Protein AF-A0A351T2G8-F1 (afdb_monomer_lite)

Foldseek 3Di:
DAEDAPDFDQPVVVVVLLCVLQVHDDDDDDDDLVRLLVVQVVQVPDPDRPHHNVNSVVSVDGSDDDPPDDYVVNVVNPHGDDPNVCCNVPSQCNHPVHPPPCVVVD

Radius of gyration: 17.68 Å; chains: 1; bounding box: 35×47×39 Å

Sequence (106 aa):
YELGGPRIYSFRELMALVLQETERRRLLLPVPVFAARIQAAFLQLLPKPLLTVDQVNQLQIDNVPADDLPGLADLGIANPTSAEVILPSYLHRYRRTGQFDSRKYA

Structure (mmCIF, N/CA/C/O backbone):
data_AF-A0A351T2G8-F1
#
_entry.id   AF-A0A351T2G8-F1
#
loop_
_atom_site.group_PDB
_atom_site.id
_atom_site.type_symbol
_atom_site.label_atom_id
_atom_site.label_alt_id
_atom_site.label_comp_id
_atom_site.label_asym_id
_atom_site.label_entity_id
_atom_site.label_seq_id
_atom_site.pdbx_PDB_ins_code
_atom_site.Cartn_x
_atom_site.Cartn_y
_atom_site.Cartn_z
_atom_site.occupancy
_atom_site.B_iso_or_equiv
_atom_site.auth_seq_id
_atom_site.auth_comp_id
_atom_site.auth_asym_id
_atom_site.auth_atom_id
_atom_site.pdbx_PDB_model_num
ATOM 1 N N . TYR A 1 1 ? -6.747 -2.261 19.942 1.00 87.38 1 TYR A N 1
ATOM 2 C CA . TYR A 1 1 ? -6.856 -1.125 19.018 1.00 87.38 1 TYR A CA 1
ATOM 3 C C . TYR A 1 1 ? -6.613 -1.631 17.617 1.00 87.38 1 TYR A C 1
ATOM 5 O O . TYR A 1 1 ? -5.683 -2.415 17.455 1.00 87.38 1 TYR A O 1
ATOM 13 N N . GLU A 1 2 ? -7.377 -1.164 16.637 1.00 92.19 2 GLU A N 1
ATOM 14 C CA . GLU A 1 2 ? -7.146 -1.439 15.219 1.00 92.19 2 GLU A CA 1
ATOM 15 C C . GLU A 1 2 ? -7.165 -0.143 14.413 1.00 92.19 2 GLU A C 1
ATOM 17 O O . GLU A 1 2 ? -8.092 0.661 14.482 1.00 92.19 2 GLU A O 1
ATOM 22 N N . LEU A 1 3 ? -6.077 0.107 13.687 1.00 93.38 3 LEU A N 1
ATOM 23 C CA . LEU A 1 3 ? -5.826 1.402 13.065 1.00 93.38 3 LEU A CA 1
ATOM 24 C C . LEU A 1 3 ? -6.149 1.323 11.574 1.00 93.38 3 LEU A C 1
ATOM 26 O O . LEU A 1 3 ? -5.329 0.879 10.772 1.00 93.38 3 LEU A O 1
ATOM 30 N N . GLY A 1 4 ? -7.355 1.758 11.216 1.00 92.75 4 GLY A N 1
ATOM 31 C CA . GLY A 1 4 ? -7.825 1.840 9.836 1.00 92.75 4 GLY A CA 1
ATOM 32 C C . GLY A 1 4 ? -7.862 3.269 9.304 1.00 92.75 4 GLY A C 1
ATOM 33 O O . GLY A 1 4 ? -8.056 4.224 10.050 1.00 92.75 4 GLY A O 1
ATOM 34 N N . GLY A 1 5 ? -7.692 3.417 7.991 1.00 93.00 5 GLY A N 1
ATOM 35 C CA . GLY A 1 5 ? -7.953 4.682 7.305 1.00 93.00 5 GLY A CA 1
ATOM 36 C C . GLY A 1 5 ? -9.454 4.986 7.189 1.00 93.00 5 GLY A C 1
ATOM 37 O O . GLY A 1 5 ? -10.291 4.169 7.567 1.00 93.00 5 GLY A O 1
ATOM 38 N N . PRO A 1 6 ? -9.823 6.132 6.593 1.00 93.62 6 PRO A N 1
ATOM 39 C CA . PRO A 1 6 ? -11.221 6.565 6.503 1.00 93.62 6 PRO A CA 1
ATOM 40 C C . PRO A 1 6 ? -12.054 5.766 5.481 1.00 93.62 6 PRO A C 1
ATOM 42 O O . PRO A 1 6 ? -13.249 6.006 5.337 1.00 93.62 6 PRO A O 1
ATOM 45 N N . ARG A 1 7 ? -11.431 4.857 4.720 1.00 94.50 7 ARG A N 1
ATOM 46 C CA . ARG A 1 7 ? -12.071 4.070 3.662 1.00 94.50 7 ARG A CA 1
ATOM 47 C C . ARG A 1 7 ? -11.437 2.685 3.559 1.00 94.50 7 ARG A C 1
ATOM 49 O O . ARG A 1 7 ? -10.215 2.560 3.619 1.00 94.50 7 ARG A O 1
ATOM 56 N N . ILE A 1 8 ? -12.279 1.676 3.349 1.00 95.69 8 ILE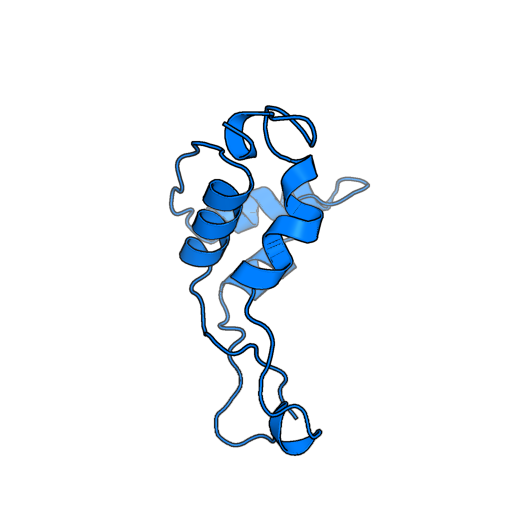 A N 1
ATOM 57 C CA . ILE A 1 8 ? -11.883 0.304 3.013 1.00 95.69 8 ILE A CA 1
ATOM 58 C C . ILE A 1 8 ? -11.728 0.192 1.493 1.00 95.69 8 ILE A C 1
ATOM 60 O O . ILE A 1 8 ? -12.540 0.733 0.739 1.00 95.69 8 ILE A O 1
ATOM 64 N N . TYR A 1 9 ? -10.690 -0.517 1.049 1.00 97.19 9 TYR A N 1
ATOM 65 C CA . TYR A 1 9 ? -10.404 -0.750 -0.364 1.00 97.19 9 TYR A CA 1
ATOM 66 C C . TYR A 1 9 ? -10.216 -2.235 -0.629 1.00 97.19 9 TYR A C 1
ATOM 68 O O . TYR A 1 9 ? -9.536 -2.931 0.123 1.00 97.19 9 TYR A O 1
ATOM 76 N N . SER A 1 10 ? -10.710 -2.694 -1.772 1.00 97.00 10 SER A N 1
ATOM 77 C CA . SER A 1 10 ? -10.226 -3.931 -2.369 1.00 97.00 10 SER A CA 1
ATOM 78 C C . SER A 1 10 ? -8.791 -3.755 -2.877 1.00 97.00 10 SER A C 1
ATOM 80 O O . SER A 1 10 ? -8.373 -2.671 -3.300 1.00 97.00 10 SER A O 1
ATOM 82 N N . PHE A 1 11 ? -8.033 -4.851 -2.946 1.00 95.44 11 PHE A N 1
ATOM 83 C CA . PHE A 1 11 ? -6.679 -4.814 -3.508 1.00 95.44 11 PHE A CA 1
ATOM 84 C C . PHE A 1 11 ? -6.655 -4.292 -4.958 1.00 95.44 11 PHE A C 1
ATOM 86 O O . PHE A 1 11 ? -5.740 -3.573 -5.363 1.00 95.44 11 PHE A O 1
ATOM 93 N N . ARG A 1 12 ? -7.701 -4.587 -5.743 1.00 96.12 12 ARG A N 1
ATOM 94 C CA . ARG A 1 12 ? -7.847 -4.077 -7.113 1.00 96.12 12 ARG A CA 1
ATOM 95 C C . ARG A 1 12 ? -7.998 -2.555 -7.151 1.00 96.12 12 ARG A C 1
ATOM 97 O O . ARG A 1 12 ? -7.417 -1.927 -8.035 1.00 96.12 12 ARG A O 1
ATOM 104 N N . GLU A 1 13 ? -8.758 -1.968 -6.229 1.00 97.25 13 GLU A N 1
ATOM 105 C CA . GLU A 1 13 ? -8.900 -0.510 -6.123 1.00 97.25 13 GLU A CA 1
ATOM 106 C C . GLU A 1 13 ? -7.581 0.150 -5.731 1.00 97.25 13 GLU A C 1
ATOM 108 O O . GLU A 1 13 ? -7.208 1.144 -6.348 1.00 97.25 13 GLU A O 1
ATOM 113 N N . LEU A 1 14 ? -6.823 -0.439 -4.801 1.00 97.00 14 LEU A N 1
ATOM 114 C CA . LEU A 1 14 ? -5.482 0.049 -4.460 1.00 97.00 14 LEU A CA 1
ATOM 115 C C . LEU A 1 14 ? -4.556 0.049 -5.685 1.00 97.00 14 LEU A C 1
ATOM 117 O O . LEU A 1 14 ? -3.857 1.028 -5.944 1.00 97.00 14 LEU A O 1
ATOM 121 N N . MET A 1 15 ? -4.584 -1.018 -6.489 1.00 97.38 15 MET A N 1
ATOM 122 C CA . MET A 1 15 ? -3.811 -1.080 -7.734 1.00 97.38 15 MET A CA 1
ATOM 123 C C . MET A 1 15 ? -4.275 -0.039 -8.759 1.00 97.38 15 MET A C 1
ATOM 125 O O . MET A 1 15 ? -3.442 0.578 -9.426 1.00 97.38 15 MET A O 1
ATOM 129 N N . ALA A 1 16 ? -5.583 0.198 -8.871 1.00 97.56 16 ALA A N 1
ATOM 130 C CA . ALA A 1 16 ? -6.128 1.237 -9.739 1.00 97.56 16 ALA A CA 1
ATOM 131 C C . ALA A 1 16 ? -5.705 2.647 -9.288 1.00 97.56 16 ALA A C 1
ATOM 133 O O . ALA A 1 16 ? -5.280 3.436 -10.130 1.00 97.56 16 ALA A O 1
ATOM 134 N N . LEU A 1 17 ? -5.729 2.931 -7.980 1.00 96.94 17 LEU A N 1
ATOM 135 C CA . LEU A 1 17 ? -5.255 4.193 -7.402 1.00 96.94 17 LEU A CA 1
ATOM 136 C C . LEU A 1 17 ? -3.775 4.434 -7.712 1.00 96.94 17 LEU A C 1
ATOM 138 O O . LEU A 1 17 ? -3.404 5.517 -8.156 1.00 96.94 17 LEU A O 1
ATOM 142 N N . VAL A 1 18 ? -2.925 3.414 -7.565 1.00 96.94 18 VAL A N 1
ATOM 143 C CA . VAL A 1 18 ? -1.501 3.519 -7.922 1.00 96.94 18 VAL A CA 1
ATOM 144 C C . VAL A 1 18 ? -1.326 3.819 -9.413 1.00 96.94 18 VAL A C 1
ATOM 146 O O . VAL A 1 18 ? -0.515 4.669 -9.783 1.00 96.94 18 VAL A O 1
ATOM 149 N N . LEU A 1 19 ? -2.072 3.151 -10.296 1.00 96.56 19 LEU A N 1
ATOM 150 C CA . LEU A 1 19 ? -2.003 3.411 -11.739 1.00 96.56 19 LEU A CA 1
ATOM 151 C C . LEU A 1 19 ? -2.484 4.819 -12.101 1.00 96.56 19 LEU A C 1
ATOM 153 O O . LEU A 1 19 ? -1.856 5.468 -12.938 1.00 96.56 19 LEU A O 1
ATOM 157 N N . GLN A 1 20 ? -3.5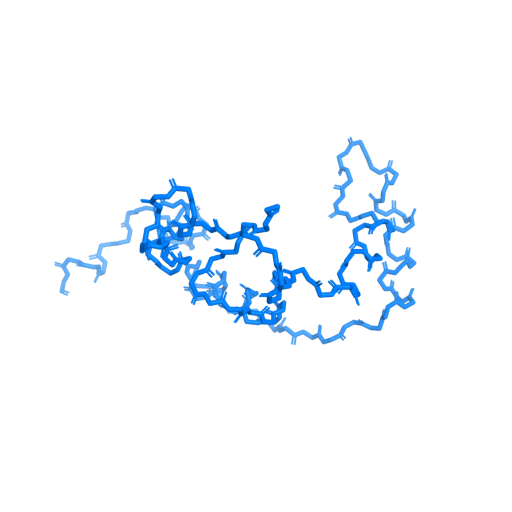45 5.295 -11.451 1.00 95.44 20 GLN A N 1
ATOM 158 C CA . GLN A 1 20 ? -4.063 6.649 -11.612 1.00 95.44 20 GLN A CA 1
ATOM 159 C C . GLN A 1 20 ? -3.026 7.690 -11.175 1.00 95.44 20 GLN A C 1
ATOM 161 O O . GLN A 1 20 ? -2.667 8.559 -11.965 1.00 95.44 20 GLN A O 1
ATOM 166 N N . GLU A 1 21 ? -2.476 7.561 -9.967 1.00 94.69 21 GLU A N 1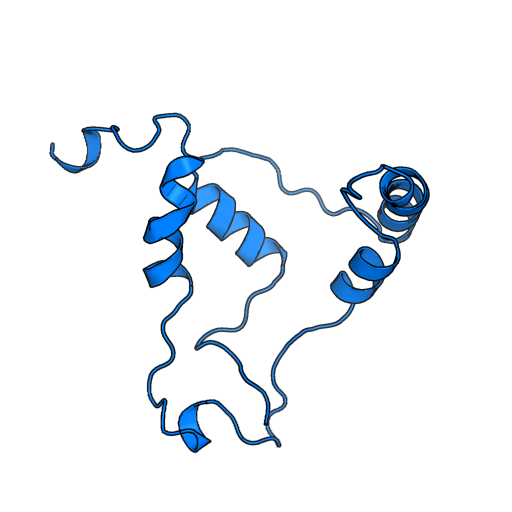
ATOM 167 C CA . GLU A 1 21 ? -1.517 8.526 -9.415 1.00 94.69 21 GLU A CA 1
ATOM 168 C C . GLU A 1 21 ? -0.167 8.540 -10.131 1.00 94.69 21 GLU A C 1
ATOM 170 O O . GLU A 1 21 ? 0.509 9.571 -10.197 1.00 94.69 21 GLU A O 1
ATOM 175 N N . THR A 1 22 ? 0.234 7.398 -10.691 1.00 94.50 22 THR A N 1
ATOM 176 C CA . THR A 1 22 ? 1.453 7.284 -11.503 1.00 94.50 22 THR A CA 1
ATOM 177 C C . THR A 1 22 ? 1.217 7.544 -12.991 1.00 94.50 22 THR A C 1
ATOM 179 O O . THR A 1 22 ? 2.171 7.494 -13.769 1.00 94.50 22 THR A O 1
ATOM 182 N N . GLU A 1 23 ? -0.023 7.829 -13.401 1.00 94.25 23 GLU A N 1
ATOM 183 C CA . GLU A 1 23 ? -0.431 8.064 -14.794 1.00 94.25 23 GLU A CA 1
ATOM 184 C C . GLU A 1 23 ? -0.022 6.921 -15.745 1.00 94.25 23 GLU A C 1
ATOM 186 O O . GLU A 1 23 ? 0.373 7.114 -16.900 1.00 94.25 23 GLU A O 1
ATOM 191 N N . ARG A 1 24 ? -0.088 5.680 -15.252 1.00 92.38 24 ARG A N 1
ATOM 192 C CA . ARG A 1 24 ? 0.304 4.480 -15.998 1.00 92.38 24 ARG A CA 1
ATOM 193 C C . ARG A 1 24 ? -0.916 3.705 -16.464 1.00 92.38 24 ARG A C 1
ATOM 195 O O . ARG A 1 24 ? -1.850 3.452 -15.717 1.00 92.38 24 ARG A O 1
ATOM 202 N N . ARG A 1 25 ? -0.860 3.234 -17.711 1.00 93.56 25 ARG A N 1
ATOM 203 C CA . ARG A 1 25 ? -1.879 2.356 -18.300 1.00 93.56 25 ARG A CA 1
ATOM 204 C C . ARG A 1 25 ? -1.369 0.916 -18.293 1.00 93.56 25 ARG A C 1
ATOM 206 O O . ARG A 1 25 ? -0.486 0.571 -19.078 1.00 93.56 25 ARG A O 1
ATOM 213 N N . ARG A 1 26 ? -1.879 0.091 -17.375 1.00 95.38 26 ARG A N 1
ATOM 214 C CA . ARG A 1 26 ? -1.570 -1.346 -17.254 1.00 95.38 26 ARG A CA 1
ATOM 215 C C . ARG A 1 26 ? -2.860 -2.133 -17.041 1.00 95.38 26 ARG A C 1
ATOM 217 O O . ARG A 1 26 ? -3.773 -1.646 -16.382 1.00 95.38 26 ARG A O 1
ATOM 224 N N . LEU A 1 27 ? -2.919 -3.341 -17.595 1.00 96.81 27 LEU A N 1
ATOM 225 C CA . LEU A 1 27 ? -4.031 -4.261 -17.364 1.00 96.81 27 LEU A CA 1
ATOM 226 C C . LEU A 1 27 ? -3.887 -4.910 -15.984 1.00 96.81 27 LEU A C 1
ATOM 228 O O . LEU A 1 27 ? -2.804 -5.377 -15.634 1.00 96.81 27 LEU A O 1
ATOM 232 N N . LEU A 1 28 ? -4.983 -4.946 -15.227 1.00 96.81 28 LEU A N 1
ATOM 233 C CA . LEU A 1 28 ? -5.084 -5.658 -13.953 1.00 96.81 28 LEU A CA 1
ATOM 234 C C . LEU A 1 28 ? -5.810 -6.982 -14.198 1.00 96.81 28 LEU A C 1
ATOM 236 O O . LEU A 1 28 ? -7.036 -6.999 -14.326 1.00 96.81 28 LEU A O 1
ATOM 240 N N . LEU A 1 29 ? -5.044 -8.067 -14.310 1.00 96.06 29 LEU A N 1
ATOM 241 C CA . LEU A 1 29 ? -5.573 -9.413 -14.526 1.00 96.06 29 LEU A CA 1
ATOM 242 C C . LEU A 1 29 ? -5.625 -10.184 -13.201 1.00 96.06 29 LEU A C 1
ATOM 244 O O . LEU A 1 29 ? -4.659 -10.120 -12.436 1.00 96.06 29 LEU A O 1
ATOM 248 N N . PRO A 1 30 ? -6.714 -10.921 -12.921 1.00 94.56 30 PRO A N 1
ATOM 249 C CA . PRO A 1 30 ? -6.760 -11.809 -11.769 1.00 94.56 30 PRO A CA 1
ATOM 250 C C . PRO A 1 30 ? -5.773 -12.964 -11.968 1.00 94.56 30 PRO A C 1
ATOM 252 O O . PRO A 1 30 ? -5.705 -13.561 -13.043 1.00 94.56 30 PRO A O 1
ATOM 255 N N . VAL A 1 31 ? -5.020 -13.289 -10.919 1.00 94.25 31 VAL A N 1
ATOM 256 C CA . VAL A 1 31 ? -4.087 -14.420 -10.905 1.00 94.25 31 VAL A CA 1
ATOM 257 C C . VAL A 1 31 ? -4.602 -15.447 -9.899 1.00 94.25 31 VAL A C 1
ATOM 259 O O . VAL A 1 31 ? -4.800 -15.092 -8.736 1.00 94.25 31 VAL A O 1
ATOM 262 N N . PRO A 1 32 ? -4.821 -16.713 -10.299 1.00 96.06 32 PRO A N 1
ATOM 263 C CA . PRO A 1 32 ? -5.183 -17.766 -9.359 1.00 96.06 32 PRO A CA 1
ATOM 264 C C . PRO A 1 32 ? -4.121 -17.932 -8.266 1.00 96.06 32 PRO A C 1
ATOM 266 O O . PRO A 1 32 ? -2.922 -17.935 -8.552 1.00 96.06 32 PRO A O 1
ATOM 269 N N . VAL A 1 33 ? -4.555 -18.147 -7.022 1.00 95.12 33 VAL A N 1
ATOM 270 C CA . VAL A 1 33 ? -3.661 -18.247 -5.853 1.00 95.12 33 VAL A CA 1
ATOM 271 C C . VAL A 1 33 ? -2.569 -19.302 -6.045 1.00 95.12 33 VAL A C 1
ATOM 273 O O . VAL A 1 33 ? -1.413 -19.053 -5.711 1.00 95.12 33 VAL A O 1
ATOM 276 N N . PHE A 1 34 ? -2.890 -20.465 -6.623 1.00 96.00 34 PHE A N 1
ATOM 277 C CA . PHE A 1 34 ? -1.889 -21.516 -6.843 1.00 96.00 34 PHE A CA 1
ATOM 278 C C . PHE A 1 34 ? -0.749 -21.036 -7.759 1.00 96.00 34 PHE A C 1
ATOM 280 O O . PHE A 1 34 ? 0.417 -21.312 -7.484 1.00 96.00 34 PHE A O 1
ATOM 287 N N . ALA A 1 35 ? -1.070 -20.272 -8.809 1.00 97.38 35 ALA A N 1
ATOM 288 C CA . ALA A 1 35 ? -0.084 -19.741 -9.742 1.00 97.38 35 ALA A CA 1
ATOM 289 C C . ALA A 1 35 ? 0.792 -18.681 -9.059 1.00 97.38 35 ALA A C 1
ATOM 291 O O . ALA A 1 35 ? 2.015 -18.715 -9.200 1.00 97.38 35 ALA A O 1
ATOM 292 N N . ALA A 1 36 ? 0.187 -17.804 -8.250 1.00 96.50 36 ALA A N 1
ATOM 293 C CA . ALA A 1 36 ? 0.919 -16.829 -7.444 1.00 96.50 36 ALA A CA 1
ATOM 294 C C . ALA A 1 36 ? 1.858 -17.505 -6.428 1.00 96.50 36 ALA A C 1
ATOM 296 O O . ALA A 1 36 ? 3.003 -17.084 -6.282 1.00 96.50 36 ALA A O 1
ATOM 297 N N . ARG A 1 37 ? 1.429 -18.598 -5.777 1.00 97.06 37 ARG A N 1
ATOM 298 C CA . ARG A 1 37 ? 2.273 -19.374 -4.848 1.00 97.06 37 ARG A CA 1
ATOM 299 C C . ARG A 1 37 ? 3.468 -20.021 -5.545 1.00 97.06 37 ARG A C 1
ATOM 301 O O . ARG A 1 37 ? 4.565 -19.984 -4.997 1.00 97.06 37 ARG A O 1
ATOM 308 N N . ILE A 1 38 ? 3.278 -20.575 -6.746 1.00 97.62 38 ILE A N 1
ATOM 309 C CA . ILE A 1 38 ? 4.379 -21.132 -7.549 1.00 97.62 38 ILE A CA 1
ATOM 310 C C . ILE A 1 38 ? 5.378 -20.026 -7.902 1.00 97.62 38 ILE A C 1
ATOM 312 O O . ILE A 1 38 ? 6.570 -20.196 -7.676 1.00 97.62 38 ILE A O 1
ATOM 316 N N . GLN A 1 39 ? 4.908 -18.874 -8.395 1.00 96.94 39 GLN A N 1
ATOM 317 C CA . GLN A 1 39 ? 5.778 -17.730 -8.695 1.00 96.94 39 GLN A CA 1
ATOM 318 C C . GLN A 1 39 ? 6.560 -17.276 -7.457 1.00 96.94 39 GLN A C 1
ATOM 320 O O . GLN A 1 39 ? 7.779 -17.118 -7.512 1.00 96.94 39 GLN A O 1
ATOM 325 N N . ALA A 1 40 ? 5.871 -17.123 -6.329 1.00 97.25 40 ALA A N 1
ATOM 326 C CA . ALA A 1 40 ? 6.465 -16.706 -5.071 1.00 97.25 40 ALA A CA 1
ATOM 327 C C . ALA A 1 40 ? 7.526 -17.691 -4.552 1.00 97.25 40 ALA A C 1
ATOM 329 O O . ALA A 1 40 ? 8.544 -17.257 -4.020 1.00 97.25 40 ALA A O 1
ATOM 330 N N . ALA A 1 41 ? 7.344 -19.000 -4.758 1.00 97.19 41 ALA A N 1
ATOM 331 C CA . ALA A 1 41 ? 8.309 -20.018 -4.341 1.00 97.19 41 ALA A CA 1
ATOM 332 C C . ALA A 1 41 ? 9.694 -19.838 -4.989 1.00 97.19 41 ALA A C 1
ATOM 334 O O . ALA A 1 41 ? 10.706 -20.125 -4.351 1.00 97.19 41 ALA A O 1
ATOM 335 N N . PHE A 1 42 ? 9.743 -19.321 -6.222 1.00 97.50 42 PHE A N 1
ATOM 336 C CA . PHE A 1 42 ? 10.994 -18.980 -6.904 1.00 97.50 42 PHE A CA 1
ATOM 337 C C . PHE A 1 42 ? 11.461 -17.557 -6.574 1.00 97.50 42 PHE A C 1
ATOM 339 O O . PHE A 1 42 ? 12.634 -17.345 -6.273 1.00 97.50 42 PHE A O 1
ATOM 346 N N . LEU A 1 43 ? 10.551 -16.576 -6.603 1.00 97.06 43 LEU A N 1
ATOM 347 C CA . LEU A 1 43 ? 10.883 -15.160 -6.393 1.00 97.06 43 LEU A CA 1
ATOM 348 C C . LEU A 1 43 ? 11.388 -14.858 -4.977 1.00 97.06 43 LEU A C 1
ATOM 350 O O . LEU A 1 43 ? 12.156 -13.911 -4.797 1.00 97.06 43 LEU A O 1
ATOM 354 N N . GLN A 1 44 ? 11.001 -15.664 -3.988 1.00 96.69 44 GLN A N 1
ATOM 355 C CA . GLN A 1 44 ? 11.462 -15.516 -2.609 1.00 96.69 44 GLN A CA 1
ATOM 356 C C . GLN A 1 44 ? 12.940 -15.873 -2.399 1.00 96.69 44 GLN A C 1
ATOM 358 O O . GLN A 1 44 ? 13.509 -15.486 -1.385 1.00 96.69 44 GLN A O 1
ATOM 363 N N . LEU A 1 45 ? 13.568 -16.598 -3.332 1.00 96.94 45 LEU A N 1
ATOM 364 C CA . LEU A 1 45 ? 14.974 -17.011 -3.229 1.00 96.94 45 LEU A CA 1
ATOM 365 C C . LEU A 1 45 ? 15.956 -15.916 -3.677 1.00 96.94 45 LEU A C 1
ATOM 367 O O . LEU A 1 45 ? 17.169 -16.072 -3.542 1.00 96.94 45 LEU A O 1
ATOM 371 N N . LEU A 1 46 ? 15.452 -14.814 -4.236 1.00 96.62 46 LEU A N 1
ATOM 372 C CA . LEU A 1 46 ? 16.279 -13.683 -4.643 1.00 96.62 46 LEU A CA 1
ATOM 373 C C . LEU A 1 46 ? 16.859 -12.962 -3.410 1.00 96.62 46 LEU A C 1
ATOM 375 O O . LEU A 1 46 ? 16.168 -12.854 -2.398 1.00 96.62 46 LEU A O 1
ATOM 379 N N . PRO A 1 47 ? 18.061 -12.350 -3.502 1.00 96.00 47 PRO A N 1
ATOM 380 C CA . PRO A 1 47 ? 18.639 -11.563 -2.403 1.00 96.00 47 PRO A CA 1
ATOM 381 C C . PRO A 1 47 ? 17.724 -10.437 -1.899 1.00 96.00 47 PRO A C 1
ATOM 383 O O . PRO A 1 47 ? 17.813 -10.015 -0.749 1.00 96.00 47 PRO A O 1
ATOM 386 N N . LYS A 1 48 ? 16.853 -9.934 -2.783 1.00 95.62 48 LYS A N 1
ATOM 387 C CA . LYS A 1 48 ? 15.753 -9.017 -2.475 1.00 95.62 48 LYS A CA 1
ATOM 388 C C . LYS A 1 48 ? 14.462 -9.633 -3.025 1.00 95.62 48 LYS A C 1
ATOM 390 O O . LYS A 1 48 ? 14.201 -9.475 -4.220 1.00 95.62 48 LYS A O 1
ATOM 395 N N . PRO A 1 49 ? 13.699 -10.366 -2.199 1.00 93.69 49 PRO A N 1
ATOM 396 C CA . PRO A 1 49 ? 12.474 -11.032 -2.625 1.00 93.69 49 PRO A CA 1
ATOM 397 C C . PRO A 1 49 ? 11.485 -10.056 -3.264 1.00 93.69 49 PRO A C 1
ATOM 399 O O . PRO A 1 49 ? 11.160 -9.027 -2.675 1.00 93.69 49 PRO A O 1
ATOM 402 N N . LEU A 1 50 ? 11.002 -10.378 -4.465 1.00 92.31 50 LEU A N 1
ATOM 403 C CA . LEU A 1 50 ? 9.979 -9.571 -5.147 1.00 92.31 50 LEU A CA 1
ATOM 404 C C . LEU A 1 50 ? 8.556 -9.952 -4.723 1.00 92.31 50 LEU A C 1
ATOM 406 O O . LEU A 1 50 ? 7.671 -9.103 -4.720 1.00 92.31 50 LEU A O 1
ATOM 410 N N . LEU A 1 51 ? 8.348 -11.229 -4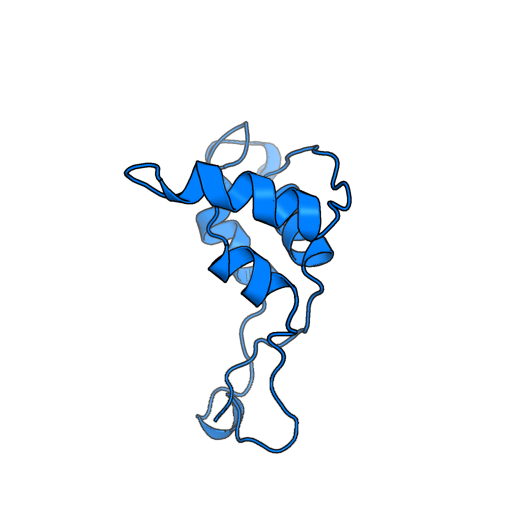.398 1.00 95.81 51 LEU A N 1
ATOM 411 C CA . LEU A 1 51 ? 7.096 -11.789 -3.901 1.00 95.81 51 LEU A CA 1
ATOM 412 C C . LEU A 1 51 ? 7.421 -13.028 -3.065 1.00 95.81 51 LEU A C 1
ATOM 414 O O . LEU A 1 51 ? 8.165 -13.893 -3.531 1.00 95.81 51 LEU A O 1
ATOM 418 N N . THR A 1 52 ? 6.864 -13.127 -1.860 1.00 97.31 52 THR A N 1
ATOM 419 C CA . THR A 1 52 ? 7.027 -14.298 -0.983 1.00 97.31 52 THR A CA 1
ATOM 420 C C . THR A 1 52 ? 5.743 -15.109 -0.875 1.00 97.31 52 THR A C 1
ATOM 422 O O . THR A 1 52 ? 4.644 -14.598 -1.096 1.00 97.31 52 THR A O 1
ATOM 425 N N . VAL A 1 53 ? 5.865 -16.402 -0.552 1.00 96.88 53 VAL A N 1
ATOM 426 C CA . VAL A 1 53 ? 4.682 -17.263 -0.364 1.00 96.88 53 VAL A CA 1
ATOM 427 C C . VAL A 1 53 ? 3.807 -16.727 0.772 1.00 96.88 53 VAL A C 1
ATOM 429 O O . VAL A 1 53 ? 2.584 -16.766 0.676 1.00 96.88 53 VAL A O 1
ATOM 432 N N . ASP A 1 54 ? 4.434 -16.170 1.806 1.00 96.12 54 ASP A N 1
ATOM 433 C CA . ASP A 1 54 ? 3.751 -15.524 2.922 1.00 96.12 54 ASP A CA 1
ATOM 434 C C . ASP A 1 54 ? 2.945 -14.290 2.486 1.00 96.12 54 ASP A C 1
ATOM 436 O O . ASP A 1 54 ? 1.761 -14.193 2.793 1.00 96.12 54 ASP A O 1
ATOM 440 N N . GLN A 1 55 ? 3.515 -13.417 1.649 1.00 95.81 55 GLN A N 1
ATOM 441 C CA . GLN A 1 55 ? 2.780 -12.281 1.077 1.00 95.81 55 GLN A CA 1
ATOM 442 C C . GLN A 1 55 ? 1.563 -12.734 0.257 1.00 95.81 55 GLN A C 1
ATOM 444 O O . GLN A 1 55 ? 0.506 -12.111 0.323 1.00 95.81 55 GLN A O 1
ATOM 449 N N . VAL A 1 56 ? 1.672 -13.837 -0.492 1.00 96.88 56 VAL A N 1
ATOM 450 C CA . VAL A 1 56 ? 0.524 -14.409 -1.220 1.00 96.88 56 VAL A CA 1
ATOM 451 C C . VAL A 1 56 ? -0.550 -14.927 -0.260 1.00 96.88 56 VAL A C 1
ATOM 453 O O . VAL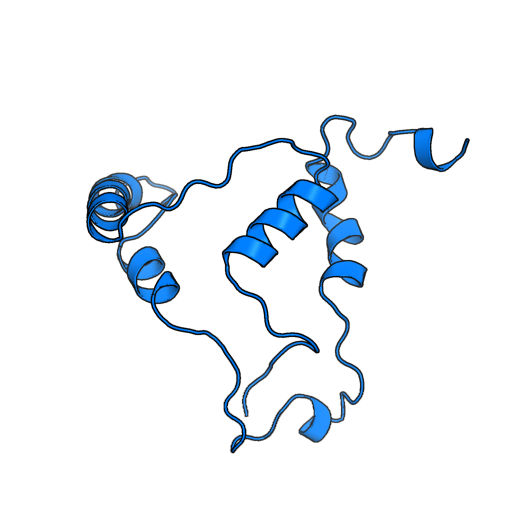 A 1 56 ? -1.739 -14.823 -0.559 1.00 96.88 56 VAL A O 1
ATOM 456 N N . ASN A 1 57 ? -0.163 -15.479 0.891 1.00 96.06 57 ASN A N 1
ATOM 457 C CA . ASN A 1 57 ? -1.112 -15.887 1.926 1.00 96.06 57 ASN A CA 1
ATOM 458 C C . ASN A 1 57 ? -1.787 -14.671 2.574 1.00 96.06 57 ASN A C 1
ATOM 460 O O . ASN A 1 57 ? -3.004 -14.673 2.725 1.00 96.06 57 ASN A O 1
ATOM 464 N N . GLN A 1 58 ? -1.033 -13.610 2.865 1.00 95.69 58 GLN A N 1
ATOM 465 C CA . GLN A 1 58 ? -1.567 -12.375 3.439 1.00 95.69 58 GLN A CA 1
ATOM 466 C C . GLN A 1 58 ? -2.587 -11.690 2.517 1.00 95.69 58 GLN A C 1
ATOM 468 O O . GLN A 1 58 ? -3.594 -11.181 2.991 1.00 95.69 58 GLN A O 1
ATOM 473 N N . LEU A 1 59 ? -2.369 -11.713 1.197 1.00 95.19 59 LEU A N 1
ATOM 474 C CA . LEU A 1 59 ? -3.297 -11.133 0.215 1.00 95.19 59 LEU A CA 1
ATOM 475 C C . LEU A 1 59 ? -4.658 -11.846 0.136 1.00 95.19 59 LEU A C 1
ATOM 477 O O . LEU A 1 59 ? -5.576 -11.312 -0.480 1.00 95.19 59 LEU A O 1
ATOM 481 N N . GLN A 1 60 ? -4.784 -13.048 0.704 1.00 94.31 60 GLN A N 1
ATOM 482 C CA . GLN A 1 60 ? -6.049 -13.791 0.746 1.00 94.31 60 GLN A CA 1
ATOM 483 C C . GLN A 1 60 ? -6.919 -13.415 1.951 1.00 94.31 60 GLN A C 1
ATOM 485 O O . GLN A 1 60 ? -8.061 -13.861 2.020 1.00 94.31 60 GLN A O 1
ATOM 490 N N . ILE A 1 61 ? -6.382 -12.646 2.899 1.00 95.25 61 ILE A N 1
ATOM 491 C CA . ILE A 1 61 ? -7.053 -12.279 4.144 1.00 95.25 61 ILE A CA 1
ATOM 492 C C . ILE A 1 61 ? -7.341 -10.779 4.114 1.00 95.25 61 ILE A C 1
ATOM 494 O O . ILE A 1 61 ? -6.459 -9.970 3.815 1.00 95.25 61 ILE A O 1
ATOM 498 N N . ASP A 1 62 ? -8.574 -10.407 4.445 1.00 95.44 62 ASP A N 1
ATOM 499 C CA . ASP A 1 62 ? -8.974 -9.007 4.527 1.00 95.44 62 ASP A CA 1
ATOM 500 C C . ASP A 1 62 ? -8.304 -8.326 5.730 1.00 95.44 62 ASP A C 1
ATOM 502 O O . ASP A 1 62 ? -8.477 -8.734 6.876 1.00 95.44 62 ASP A O 1
ATOM 506 N N . ASN A 1 63 ? -7.541 -7.261 5.464 1.00 93.56 63 ASN A N 1
ATOM 507 C CA . ASN A 1 63 ? -6.916 -6.419 6.492 1.00 93.56 63 ASN A CA 1
ATOM 508 C C . ASN A 1 63 ? -7.829 -5.224 6.811 1.00 93.56 63 ASN A C 1
ATOM 510 O O . ASN A 1 63 ? -7.489 -4.074 6.522 1.00 93.56 63 ASN A O 1
ATOM 514 N N . VAL A 1 64 ? -9.022 -5.512 7.326 1.00 94.62 64 VAL A N 1
ATOM 515 C CA . VAL A 1 64 ? -10.057 -4.522 7.652 1.00 94.62 64 VAL A CA 1
ATOM 516 C C . VAL A 1 64 ? -10.210 -4.458 9.170 1.00 94.62 64 VAL A C 1
ATOM 518 O O . VAL A 1 64 ? -10.244 -5.520 9.789 1.00 94.62 64 VAL A O 1
ATOM 521 N N . PRO A 1 65 ? -10.282 -3.256 9.773 1.00 92.19 65 PRO A N 1
ATOM 522 C CA . PRO A 1 65 ? -10.496 -3.140 11.205 1.00 92.19 65 PRO A CA 1
ATOM 523 C C . PRO A 1 65 ? -11.846 -3.747 11.614 1.00 92.19 65 PRO A C 1
ATOM 525 O O . PRO A 1 65 ? -12.853 -3.529 10.941 1.00 92.19 65 PRO A O 1
ATOM 528 N N . ALA A 1 66 ? -11.854 -4.490 12.711 1.00 88.56 66 ALA A N 1
ATOM 529 C CA . ALA A 1 66 ? -13.029 -5.034 13.357 1.00 88.56 66 ALA A CA 1
ATOM 530 C C . ALA A 1 66 ? -13.832 -3.928 14.059 1.00 88.56 66 ALA A C 1
ATOM 532 O O . ALA A 1 66 ? -13.271 -2.981 14.614 1.00 88.56 66 ALA A O 1
ATOM 533 N N . ASP A 1 67 ? -15.157 -4.072 14.056 1.00 84.62 67 ASP A N 1
ATOM 534 C CA . ASP A 1 67 ? -16.080 -3.071 14.607 1.00 84.62 67 ASP A CA 1
ATOM 535 C C . ASP A 1 67 ? -16.041 -2.981 16.147 1.00 84.62 67 ASP A C 1
ATOM 537 O O . ASP A 1 67 ? -16.543 -2.020 16.729 1.00 84.62 67 ASP A O 1
ATOM 541 N N . ASP A 1 68 ? -15.481 -3.985 16.827 1.00 90.88 68 ASP A N 1
ATOM 542 C CA . ASP A 1 68 ? -15.518 -4.148 18.285 1.00 90.88 68 ASP A CA 1
ATOM 543 C C . ASP A 1 68 ? -14.243 -3.678 1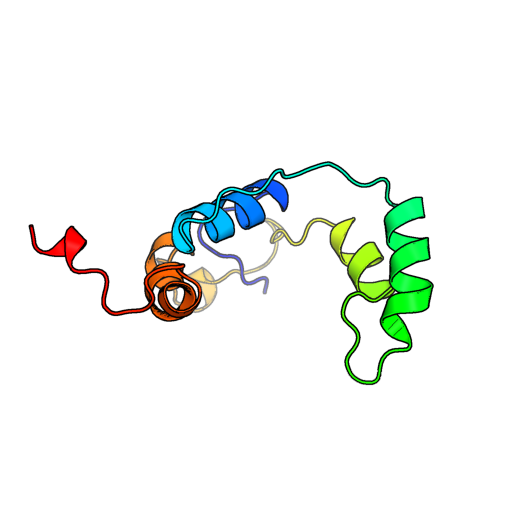9.004 1.00 90.88 68 ASP A C 1
ATOM 545 O O . ASP A 1 68 ? -14.180 -3.698 20.238 1.00 90.88 68 ASP A O 1
ATOM 549 N N . LEU A 1 69 ? -13.230 -3.227 18.259 1.00 91.88 69 LEU A N 1
ATOM 550 C CA . LEU A 1 69 ? -11.955 -2.781 18.811 1.00 91.88 69 LEU A CA 1
ATOM 551 C C . LEU A 1 69 ? -11.776 -1.257 18.692 1.00 91.88 69 LEU A C 1
ATOM 553 O O . LEU A 1 69 ? -12.118 -0.671 17.669 1.00 91.88 69 LEU A O 1
ATOM 557 N N . PRO A 1 70 ? -11.172 -0.594 19.702 1.00 92.38 70 PRO A N 1
ATOM 558 C CA . PRO A 1 70 ? -10.901 0.845 19.647 1.00 92.38 70 PRO A CA 1
ATOM 559 C C . PRO A 1 70 ? -10.052 1.254 18.429 1.00 92.38 70 PRO A C 1
ATOM 561 O O . PRO A 1 70 ? -9.079 0.574 18.096 1.00 92.38 70 PRO A O 1
ATOM 564 N N . GLY A 1 71 ? -10.373 2.377 17.791 1.00 93.00 71 GLY A N 1
ATOM 565 C CA . GLY A 1 71 ? -9.760 2.848 16.546 1.00 93.00 71 GLY A CA 1
ATOM 566 C C . GLY A 1 71 ? -8.933 4.129 16.687 1.00 93.00 71 GLY A C 1
ATOM 567 O O . GLY A 1 71 ? -8.518 4.529 17.774 1.00 93.00 71 GLY A O 1
ATOM 568 N N . LEU A 1 72 ? -8.688 4.811 15.561 1.00 93.81 72 LEU A N 1
ATOM 569 C CA . LEU A 1 72 ? -7.967 6.096 15.542 1.00 93.81 72 LEU A CA 1
ATOM 570 C C . LEU A 1 72 ? -8.696 7.205 16.321 1.00 93.81 72 LEU A C 1
ATOM 572 O O . LEU A 1 72 ? -8.041 8.055 16.928 1.00 93.81 72 LEU A O 1
ATOM 576 N N . ALA A 1 73 ? -10.031 7.182 16.344 1.00 91.88 73 ALA A N 1
ATOM 577 C CA . ALA A 1 73 ? -10.833 8.160 17.076 1.00 91.88 73 ALA A CA 1
ATOM 578 C C . ALA A 1 73 ? -10.559 8.111 18.590 1.00 91.88 73 ALA A C 1
ATOM 580 O O . ALA A 1 73 ? -10.416 9.161 19.217 1.00 91.88 73 ALA A O 1
ATOM 581 N N . ASP A 1 74 ? -10.379 6.912 19.150 1.00 93.06 74 ASP A N 1
ATOM 582 C CA . ASP A 1 74 ? -10.055 6.698 20.568 1.00 93.06 74 ASP A CA 1
ATOM 583 C C . ASP A 1 74 ? -8.658 7.212 20.947 1.00 93.06 74 ASP A C 1
ATOM 585 O O . ASP A 1 74 ? -8.373 7.475 22.113 1.00 93.06 74 ASP A O 1
ATOM 589 N N . LEU A 1 75 ? -7.787 7.408 19.953 1.00 94.06 75 LEU A N 1
ATOM 590 C CA . LEU A 1 75 ? -6.463 8.015 20.109 1.00 94.06 75 LEU A CA 1
ATOM 591 C C . LEU A 1 75 ? -6.474 9.541 19.901 1.00 94.06 75 LEU A C 1
ATOM 593 O O . LEU A 1 75 ? -5.414 10.163 19.838 1.00 94.06 75 LEU A O 1
ATOM 597 N N . GLY A 1 76 ? -7.654 10.158 19.771 1.00 94.62 76 GLY A N 1
ATOM 598 C CA . GLY A 1 76 ? -7.805 11.595 19.523 1.00 94.62 76 GLY A CA 1
ATOM 599 C C . GLY A 1 76 ? -7.642 12.002 18.054 1.00 94.62 76 GLY A C 1
ATOM 600 O O . GLY A 1 76 ? -7.553 13.192 17.753 1.00 94.62 76 GLY A O 1
ATOM 601 N N . ILE A 1 77 ? -7.618 11.042 17.123 1.00 93.44 77 ILE A N 1
ATOM 602 C CA . ILE A 1 77 ? -7.503 11.292 15.681 1.00 93.44 77 ILE A CA 1
ATOM 603 C C . ILE A 1 77 ? -8.891 11.133 15.053 1.00 93.44 77 ILE A C 1
ATOM 605 O O . ILE A 1 77 ? -9.258 10.071 14.556 1.00 93.44 77 ILE A O 1
ATOM 609 N N . ALA A 1 78 ? -9.673 12.214 15.083 1.00 88.62 78 ALA A N 1
ATOM 610 C CA . ALA A 1 78 ? -11.060 12.206 14.611 1.00 88.62 78 ALA A CA 1
ATOM 611 C C . ALA A 1 78 ? -11.196 12.103 13.080 1.00 88.62 78 ALA A C 1
ATOM 613 O O . ALA A 1 78 ? -12.166 11.537 12.590 1.00 88.62 78 ALA A O 1
ATOM 614 N N . ASN A 1 79 ? -10.226 12.635 12.326 1.00 91.12 79 ASN A N 1
ATOM 615 C CA . ASN A 1 79 ? -10.276 12.703 10.863 1.00 91.12 79 ASN A CA 1
ATOM 616 C C . ASN A 1 79 ? -9.013 12.082 10.242 1.00 91.12 79 ASN A C 1
ATOM 618 O O . ASN A 1 79 ? -8.065 12.810 9.934 1.00 91.12 79 ASN A O 1
ATOM 622 N N . PRO A 1 80 ? -8.964 10.749 10.070 1.00 93.38 80 PRO A N 1
ATOM 623 C CA . PRO A 1 80 ? -7.860 10.088 9.386 1.00 93.38 80 PRO A CA 1
ATOM 624 C C . PRO A 1 80 ? -7.715 10.602 7.949 1.00 93.38 80 PRO A C 1
ATOM 626 O O . PRO A 1 80 ? -8.689 10.661 7.196 1.00 93.38 80 PRO A O 1
ATOM 629 N N . THR A 1 81 ? -6.497 10.959 7.545 1.00 94.56 81 THR A N 1
ATOM 630 C CA . THR A 1 81 ? -6.239 11.430 6.180 1.00 94.56 81 THR A CA 1
ATOM 631 C C . THR A 1 81 ? -6.427 10.294 5.177 1.00 94.56 81 THR A C 1
ATOM 633 O O . THR A 1 81 ? -5.905 9.194 5.370 1.00 94.56 81 THR A O 1
ATOM 636 N N . SER A 1 82 ? -7.153 10.550 4.086 1.00 95.38 82 SER A N 1
ATOM 637 C CA . SER A 1 82 ? -7.351 9.541 3.044 1.00 95.38 82 SER A CA 1
ATOM 638 C C . SER A 1 82 ? -6.073 9.296 2.240 1.00 95.38 82 SER A C 1
ATOM 640 O O . SER A 1 82 ? -5.184 10.151 2.152 1.00 95.38 82 SER A O 1
ATOM 642 N N . ALA A 1 83 ? -5.988 8.116 1.623 1.00 95.56 83 ALA A N 1
ATOM 643 C CA . ALA A 1 83 ? -4.853 7.761 0.784 1.00 95.56 83 ALA A CA 1
ATOM 644 C C . ALA A 1 83 ? -4.693 8.768 -0.364 1.00 95.56 83 ALA A C 1
ATOM 646 O O . ALA A 1 83 ? -3.601 9.286 -0.573 1.00 95.56 83 ALA A O 1
ATOM 647 N N . GLU A 1 84 ? -5.780 9.118 -1.049 1.00 95.12 84 GLU A N 1
ATOM 648 C CA . GLU A 1 84 ? -5.799 10.002 -2.220 1.00 95.12 84 GLU A CA 1
ATOM 649 C C . GLU A 1 84 ? -5.195 11.389 -1.950 1.00 95.12 84 GLU A C 1
ATOM 651 O O . GLU A 1 84 ? -4.618 11.994 -2.850 1.00 95.12 84 GLU A O 1
ATOM 656 N N . VAL A 1 85 ? -5.269 11.880 -0.709 1.00 95.19 85 VAL A N 1
ATOM 657 C CA . VAL A 1 85 ? -4.645 13.153 -0.316 1.00 95.19 85 VAL A CA 1
ATOM 658 C C . VAL A 1 85 ? -3.121 13.029 -0.229 1.00 95.19 85 VAL A C 1
ATOM 660 O O . VAL A 1 85 ? -2.397 13.948 -0.610 1.00 95.19 85 VAL A O 1
ATOM 663 N N . ILE A 1 86 ? -2.615 11.897 0.265 1.00 95.50 86 ILE A N 1
ATOM 664 C CA . ILE A 1 86 ? -1.188 11.700 0.545 1.00 95.50 86 ILE A CA 1
ATOM 665 C C . ILE A 1 86 ? -0.442 11.086 -0.644 1.00 95.50 86 ILE A C 1
ATOM 667 O O . ILE A 1 86 ? 0.712 11.449 -0.877 1.00 95.50 86 ILE A O 1
ATOM 671 N N . LEU A 1 87 ? -1.066 10.192 -1.418 1.00 95.44 87 LEU A N 1
ATOM 672 C CA . LEU A 1 87 ? -0.432 9.482 -2.537 1.00 95.44 87 LEU A CA 1
ATOM 673 C C . LEU A 1 87 ? 0.340 10.410 -3.509 1.00 95.44 87 LEU A C 1
ATOM 675 O O . LEU A 1 87 ? 1.483 10.073 -3.844 1.00 95.44 87 LEU A O 1
ATOM 679 N N . PRO A 1 88 ? -0.172 11.592 -3.919 1.00 92.31 88 PRO A N 1
ATOM 680 C CA . PRO A 1 88 ? 0.545 12.487 -4.832 1.00 92.31 88 PRO A CA 1
ATOM 681 C C . PRO A 1 88 ? 1.888 12.995 -4.285 1.00 92.31 88 PRO A C 1
ATOM 683 O O . PRO A 1 88 ? 2.810 13.261 -5.062 1.00 92.31 88 PRO A O 1
ATOM 686 N N . SER A 1 89 ? 2.029 13.097 -2.957 1.00 92.69 89 SER A N 1
ATOM 687 C CA . SER A 1 89 ? 3.236 13.634 -2.310 1.00 92.69 89 SER A CA 1
ATOM 688 C C . SER A 1 89 ? 4.482 12.798 -2.613 1.00 92.69 89 SER A C 1
ATOM 690 O O . SER A 1 89 ? 5.576 13.348 -2.731 1.00 92.69 89 SER A O 1
ATOM 692 N N . TYR A 1 90 ? 4.323 11.489 -2.841 1.00 93.25 90 TYR A N 1
ATOM 693 C CA . TYR A 1 90 ? 5.442 10.580 -3.101 1.00 93.25 90 TYR A CA 1
ATOM 694 C C . TYR A 1 90 ? 5.302 9.734 -4.372 1.00 93.25 90 TYR A C 1
ATOM 696 O O . TYR A 1 90 ? 6.322 9.290 -4.902 1.00 93.25 90 TYR A O 1
ATOM 704 N N . LEU A 1 91 ? 4.093 9.504 -4.906 1.00 94.25 91 LEU A N 1
ATOM 705 C CA . LEU A 1 91 ? 3.929 8.708 -6.131 1.00 94.25 91 LEU A CA 1
ATOM 706 C C . LEU A 1 91 ? 4.268 9.476 -7.412 1.00 94.25 91 LEU A C 1
ATOM 708 O O . LEU A 1 91 ? 4.545 8.839 -8.431 1.00 94.25 91 LEU A O 1
ATOM 712 N N . HIS A 1 92 ? 4.341 10.812 -7.368 1.00 90.00 92 HIS A N 1
ATOM 713 C CA . HIS A 1 92 ? 4.710 11.631 -8.529 1.00 90.00 92 HIS A CA 1
ATOM 714 C C . HIS A 1 92 ? 6.056 11.209 -9.150 1.00 90.00 92 HIS A C 1
ATOM 716 O O . HIS A 1 92 ? 6.207 11.235 -10.369 1.00 90.00 92 HIS A O 1
ATOM 722 N N . ARG A 1 93 ? 7.010 10.716 -8.341 1.00 90.12 93 ARG A N 1
ATOM 723 C CA . ARG A 1 93 ? 8.321 10.228 -8.812 1.00 90.12 93 ARG A CA 1
ATOM 724 C C . ARG A 1 93 ? 8.237 9.041 -9.777 1.00 90.12 93 ARG A C 1
ATOM 726 O O . ARG A 1 93 ? 9.201 8.737 -10.469 1.00 90.12 93 ARG A O 1
ATOM 733 N N . TYR A 1 94 ? 7.104 8.341 -9.796 1.00 91.94 94 TYR A N 1
ATOM 734 C CA . TYR A 1 94 ? 6.861 7.198 -10.670 1.00 91.94 94 TYR A CA 1
ATOM 735 C C . TYR A 1 94 ? 6.056 7.561 -11.925 1.00 91.94 94 TYR A C 1
ATOM 737 O O . TYR A 1 94 ? 5.839 6.690 -12.776 1.00 91.94 94 TYR A O 1
ATOM 745 N N . ARG A 1 95 ? 5.639 8.822 -12.089 1.00 90.75 95 ARG A N 1
ATOM 746 C CA . ARG A 1 95 ? 5.039 9.300 -13.341 1.00 90.75 95 ARG A CA 1
ATOM 747 C C . ARG A 1 95 ? 6.060 9.242 -14.471 1.00 90.75 95 ARG A C 1
ATOM 749 O O . ARG A 1 95 ? 7.257 9.403 -14.246 1.00 90.75 95 ARG A O 1
ATOM 756 N N . ARG A 1 96 ? 5.599 8.993 -15.702 1.00 80.44 96 ARG A N 1
ATOM 757 C CA . ARG A 1 96 ? 6.487 8.918 -16.882 1.00 80.44 96 ARG A CA 1
ATOM 758 C C . ARG A 1 96 ? 7.243 10.225 -17.133 1.00 80.44 96 ARG A C 1
ATOM 760 O O . ARG A 1 96 ? 8.379 10.178 -17.582 1.00 80.44 96 ARG A O 1
ATOM 767 N N . THR A 1 97 ? 6.610 11.355 -16.847 1.00 78.88 97 THR A N 1
ATOM 768 C CA . THR A 1 97 ? 7.137 12.713 -17.036 1.00 78.88 97 THR A CA 1
ATOM 769 C C . THR A 1 97 ? 7.895 13.244 -15.812 1.00 78.88 97 THR A C 1
ATOM 771 O O . THR A 1 97 ? 8.473 14.327 -15.867 1.00 78.88 97 THR A O 1
ATOM 774 N N . GLY A 1 98 ? 7.968 12.466 -14.724 1.00 68.81 98 GLY A N 1
ATOM 775 C CA . GLY A 1 98 ? 8.629 12.867 -13.482 1.00 68.81 98 GLY A CA 1
ATOM 776 C C . GLY A 1 98 ? 7.942 14.046 -12.780 1.00 68.81 98 GLY A C 1
ATOM 777 O O . GLY A 1 98 ? 6.754 14.295 -12.966 1.00 68.81 98 GLY A O 1
ATOM 778 N N . GLN A 1 99 ? 8.696 14.769 -11.947 1.00 63.81 99 GLN A N 1
ATOM 779 C CA . GLN A 1 99 ? 8.202 15.910 -11.158 1.00 63.81 99 GLN A CA 1
ATOM 780 C C . GLN A 1 99 ? 8.002 17.196 -11.988 1.00 63.81 99 GLN A C 1
ATOM 782 O O . GLN A 1 99 ? 7.378 18.137 -11.512 1.00 63.81 99 GLN A O 1
ATOM 787 N N . PHE A 1 100 ? 8.512 17.242 -13.223 1.00 65.38 100 PHE A N 1
ATOM 788 C CA . PHE A 1 100 ? 8.564 18.454 -14.052 1.00 65.38 100 PHE A CA 1
ATOM 789 C C . PHE A 1 100 ? 7.485 18.511 -15.144 1.00 65.38 100 PHE A C 1
ATOM 791 O O . PHE A 1 100 ? 7.639 19.248 -16.117 1.00 65.38 100 PHE A O 1
ATOM 798 N N . ASP A 1 101 ? 6.390 17.754 -15.013 1.00 62.28 101 ASP A N 1
ATOM 799 C CA . ASP A 1 101 ? 5.277 17.860 -15.962 1.00 62.28 101 ASP A CA 1
ATOM 800 C C . ASP A 1 101 ? 4.535 19.194 -15.768 1.00 62.28 101 ASP A C 1
ATOM 802 O O . ASP A 1 101 ? 3.776 19.396 -14.817 1.00 62.28 101 ASP A O 1
ATOM 806 N N . SER A 1 102 ? 4.784 20.127 -16.683 1.00 55.25 102 SER A N 1
ATOM 807 C CA . SER A 1 102 ? 4.273 21.500 -16.693 1.00 55.25 102 SER A CA 1
ATOM 808 C C . SER A 1 102 ? 2.780 21.614 -17.017 1.00 55.25 102 SER A C 1
ATOM 810 O O . SER A 1 102 ? 2.225 22.709 -16.959 1.00 55.25 102 SER A O 1
ATOM 812 N N . ARG A 1 103 ? 2.085 20.503 -17.298 1.00 57.41 103 ARG A N 1
ATOM 813 C CA . ARG A 1 103 ? 0.648 20.510 -17.625 1.00 57.41 103 ARG A CA 1
ATOM 814 C C . ARG A 1 103 ? -0.277 20.914 -16.478 1.00 57.41 103 ARG A C 1
ATOM 816 O O . ARG A 1 103 ? -1.431 21.221 -16.738 1.00 57.41 103 ARG A O 1
ATOM 823 N N . LYS A 1 104 ? 0.194 20.925 -15.226 1.00 51.03 104 LYS A N 1
ATOM 824 C CA . LYS A 1 104 ? -0.599 21.394 -14.073 1.00 51.03 104 LYS A CA 1
ATOM 825 C C . LYS A 1 104 ? -0.604 22.921 -13.885 1.00 51.03 104 LYS A C 1
ATOM 827 O O . LYS A 1 104 ? -1.299 23.392 -12.991 1.00 51.03 104 LYS A O 1
ATOM 832 N N . TYR A 1 105 ? 0.146 23.670 -14.698 1.00 46.53 105 TYR A N 1
ATOM 833 C CA . TYR A 1 105 ? 0.239 25.139 -14.643 1.00 46.53 105 TYR A CA 1
ATOM 834 C C . TYR A 1 105 ? -0.254 25.832 -15.929 1.00 46.53 105 TYR A C 1
ATOM 836 O O . TYR A 1 105 ? 0.025 27.016 -16.117 1.00 46.53 105 TYR A O 1
ATOM 844 N N . ALA A 1 106 ? -0.945 25.100 -16.810 1.00 40.91 106 ALA A N 1
ATOM 845 C CA . ALA A 1 106 ? -1.545 25.606 -18.045 1.00 40.91 106 ALA A CA 1
ATOM 846 C C . ALA A 1 106 ? -3.074 25.549 -17.971 1.00 40.91 106 ALA A C 1
ATOM 848 O O . ALA A 1 106 ? -3.588 24.573 -17.376 1.00 40.91 106 ALA A O 1
#

Secondary structure (DSSP, 8-state):
-----SS---HHHHHHHHHHHTT---------HHHHHHHHHHHTTSSS-SS-HHHHHHTTS-----TTS--TGGGT--SPPPHHHHHHHHHGGGSTTGGG-GGGG-

pLDDT: mean 91.09, std 11.18, range [40.91, 97.62]